Protein AF-A0A9D5A6B2-F1 (afdb_monomer)

pLDDT: mean 74.64, std 21.41, range [39.59, 97.06]

Nearest PDB structures (foldseek):
  8eas-assembly1_B  TM=6.917E-01  e=2.525E-01  Saccharomyces cerevisiae
  9brc-assembly1_S  TM=3.837E-01  e=4.955E+00  Legionella pneumophila subsp. pneumophila

Structure (mmCIF, N/CA/C/O backbone):
data_AF-A0A9D5A6B2-F1
#
_entry.id   AF-A0A9D5A6B2-F1
#
loop_
_atom_site.group_PDB
_atom_site.id
_atom_site.type_symbol
_atom_site.label_atom_id
_atom_site.label_alt_id
_atom_site.label_comp_id
_atom_site.label_asym_id
_atom_site.label_entity_id
_atom_site.label_seq_id
_atom_site.pdbx_PDB_ins_code
_atom_site.Cartn_x
_atom_site.Cartn_y
_atom_site.Cartn_z
_atom_site.occupancy
_atom_site.B_iso_or_equiv
_atom_site.auth_seq_id
_atom_site.auth_comp_id
_atom_site.auth_asym_id
_atom_site.auth_atom_id
_atom_site.pdbx_PDB_model_num
ATOM 1 N N . MET A 1 1 ? 77.848 -51.101 8.657 1.00 39.59 1 M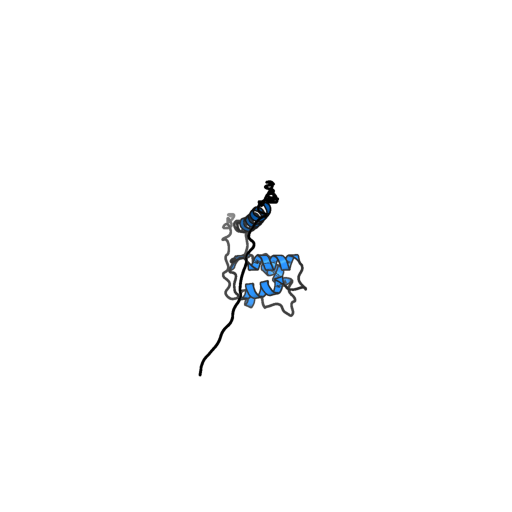ET A N 1
ATOM 2 C CA . MET A 1 1 ? 79.082 -50.836 9.431 1.00 39.59 1 MET A CA 1
ATOM 3 C C . MET A 1 1 ? 79.382 -49.338 9.391 1.00 39.59 1 MET A C 1
ATOM 5 O O . MET A 1 1 ? 79.171 -48.753 8.343 1.00 39.59 1 MET A O 1
ATOM 9 N N . LYS A 1 2 ? 79.779 -48.782 10.551 1.00 42.38 2 LYS A N 1
ATOM 10 C CA . LYS A 1 2 ? 80.510 -47.525 10.875 1.00 42.38 2 LYS A CA 1
ATOM 11 C C . LYS A 1 2 ? 80.800 -46.554 9.705 1.00 42.38 2 LYS A C 1
ATOM 13 O O . LYS A 1 2 ? 81.387 -46.971 8.722 1.00 42.38 2 LYS A O 1
ATOM 18 N N . ALA A 1 3 ? 80.312 -45.308 9.723 1.00 47.78 3 ALA A N 1
ATOM 19 C CA . ALA A 1 3 ? 80.698 -44.141 10.549 1.00 47.78 3 ALA A CA 1
ATOM 20 C C . ALA A 1 3 ? 81.945 -43.390 10.038 1.00 47.78 3 ALA A C 1
ATOM 22 O O . ALA A 1 3 ? 82.895 -44.033 9.607 1.00 47.78 3 ALA A O 1
ATOM 23 N N . LEU A 1 4 ? 81.887 -42.051 10.172 1.00 53.47 4 LEU A N 1
ATOM 24 C CA . LEU A 1 4 ? 82.931 -41.025 10.422 1.00 53.47 4 LEU A CA 1
ATOM 25 C C . LEU A 1 4 ? 82.633 -39.756 9.586 1.00 53.47 4 LEU A C 1
ATOM 27 O O . LEU A 1 4 ? 82.725 -39.779 8.367 1.00 53.47 4 LEU A O 1
ATOM 31 N N . LEU A 1 5 ? 81.973 -38.741 10.162 1.00 50.84 5 LEU A N 1
ATOM 32 C CA . LEU A 1 5 ? 82.517 -37.597 10.932 1.00 50.84 5 LEU A CA 1
ATOM 33 C C . LEU A 1 5 ? 83.413 -36.648 10.122 1.00 50.84 5 LEU A C 1
ATOM 35 O O . LEU A 1 5 ? 84.410 -37.083 9.565 1.00 50.84 5 LEU A O 1
ATOM 39 N N . SER A 1 6 ? 83.117 -35.343 10.218 1.00 46.75 6 SER A N 1
ATOM 40 C CA . SER A 1 6 ? 84.051 -34.262 10.610 1.00 46.75 6 SER A CA 1
ATOM 41 C C . SER A 1 6 ? 83.547 -32.933 10.022 1.00 46.75 6 SER A C 1
ATOM 43 O O . SER A 1 6 ? 83.559 -32.739 8.816 1.00 46.75 6 SER A O 1
ATOM 45 N N . SER A 1 7 ? 82.817 -32.128 10.793 1.00 53.00 7 SER A N 1
ATOM 46 C CA . SER A 1 7 ? 83.315 -31.074 11.695 1.00 53.00 7 SER A CA 1
ATOM 47 C C . SER A 1 7 ? 83.744 -29.796 10.961 1.00 53.00 7 SER A C 1
ATOM 49 O O . SER A 1 7 ? 84.607 -29.835 10.092 1.00 53.00 7 SER A O 1
ATOM 51 N N . ARG A 1 8 ? 83.126 -28.659 11.330 1.00 41.31 8 ARG A N 1
ATOM 52 C CA . ARG A 1 8 ? 83.779 -27.482 11.949 1.00 41.31 8 ARG A CA 1
ATOM 53 C C . ARG A 1 8 ? 82.871 -26.238 11.872 1.00 41.31 8 ARG A C 1
ATOM 55 O O . ARG A 1 8 ? 82.763 -25.595 10.838 1.00 41.31 8 ARG A O 1
ATOM 62 N N . CYS A 1 9 ? 82.260 -25.882 13.003 1.00 45.59 9 CYS A N 1
ATOM 63 C CA . CYS A 1 9 ? 81.921 -24.491 13.362 1.00 45.59 9 CYS A CA 1
ATOM 64 C C . CYS A 1 9 ? 83.236 -23.776 13.782 1.00 45.59 9 CYS A C 1
ATOM 66 O O . CYS A 1 9 ? 84.160 -24.510 14.158 1.00 45.59 9 CYS A O 1
ATOM 68 N N . PRO A 1 10 ? 83.388 -22.423 13.803 1.00 49.97 10 PRO A N 1
ATOM 69 C CA . PRO A 1 10 ? 82.641 -21.549 14.734 1.00 49.97 10 PRO A CA 1
ATOM 70 C C . PRO A 1 10 ? 82.502 -20.046 14.346 1.00 49.97 10 PRO A C 1
ATOM 72 O O . PRO A 1 10 ? 83.084 -19.567 13.384 1.00 49.97 10 PRO A O 1
ATOM 75 N N . GLY A 1 11 ? 81.819 -19.288 15.218 1.00 43.31 11 GLY A N 1
ATOM 76 C CA . GLY A 1 11 ? 82.120 -17.869 15.500 1.00 43.31 11 GLY A CA 1
ATOM 77 C C . GLY A 1 11 ? 81.186 -16.865 14.822 1.00 43.31 11 GLY A C 1
ATOM 78 O O . GLY A 1 11 ? 81.381 -16.518 13.671 1.00 43.31 11 GLY A O 1
ATOM 79 N N . LYS A 1 12 ? 80.071 -16.465 15.446 1.00 50.19 12 LYS A N 1
ATOM 80 C CA . LYS A 1 12 ? 79.963 -15.364 16.431 1.00 50.19 12 LYS A CA 1
ATOM 81 C C . LYS A 1 12 ? 80.570 -14.039 15.944 1.00 50.19 12 LYS A C 1
ATOM 83 O O . LYS A 1 12 ? 81.783 -13.886 15.962 1.00 50.19 12 LYS A O 1
ATOM 88 N N . THR A 1 13 ? 79.728 -13.038 15.700 1.00 49.91 13 THR A N 1
ATOM 89 C CA . THR A 1 13 ? 79.942 -11.685 16.239 1.00 49.91 13 THR A CA 1
ATOM 90 C C . THR A 1 13 ? 78.583 -11.087 16.578 1.00 49.91 13 THR A C 1
ATOM 92 O O . THR A 1 13 ? 77.631 -11.167 15.807 1.00 49.91 13 THR A O 1
ATOM 95 N N . LEU A 1 14 ? 78.513 -10.613 17.815 1.00 47.88 14 LEU A N 1
ATOM 96 C CA . LEU A 1 14 ? 77.387 -9.981 18.468 1.00 47.88 14 LEU A CA 1
ATOM 97 C C . LEU A 1 14 ? 77.382 -8.474 18.187 1.00 47.88 14 LEU A C 1
ATOM 99 O O . LEU A 1 14 ? 78.449 -7.877 18.137 1.00 47.88 14 LEU A O 1
ATOM 103 N N . LEU A 1 15 ? 76.162 -7.931 18.203 1.00 44.94 15 LEU A N 1
ATOM 104 C CA . LEU A 1 15 ? 75.739 -6.681 18.852 1.00 44.94 15 LEU A CA 1
ATOM 105 C C . LEU A 1 15 ? 76.272 -5.326 18.351 1.00 44.94 15 LEU A C 1
ATOM 107 O O . LEU A 1 15 ? 77.432 -5.171 17.994 1.00 44.94 15 LEU A O 1
ATOM 111 N N . ASN A 1 16 ? 75.375 -4.339 18.514 1.00 49.47 16 ASN A N 1
ATOM 112 C CA . ASN A 1 16 ? 75.498 -2.883 18.351 1.00 49.47 16 ASN A CA 1
ATOM 113 C C . ASN A 1 16 ? 75.011 -2.463 16.955 1.00 49.47 16 ASN A C 1
ATOM 115 O O . ASN A 1 16 ? 75.667 -2.733 15.966 1.00 49.47 16 ASN A O 1
ATOM 119 N N . GLU A 1 17 ? 73.807 -1.919 16.788 1.00 43.25 17 GLU A N 1
ATOM 120 C CA . GLU A 1 17 ? 73.394 -0.636 17.356 1.00 43.25 17 GLU A CA 1
ATOM 121 C C . GLU A 1 17 ? 71.962 -0.678 17.911 1.00 43.25 17 GLU A C 1
ATOM 123 O O . GLU A 1 17 ? 70.977 -0.823 17.188 1.00 43.25 17 GLU A O 1
ATOM 128 N N . ALA A 1 18 ? 71.849 -0.518 19.228 1.00 44.84 18 ALA A N 1
ATOM 129 C CA . ALA A 1 18 ? 70.659 0.054 19.829 1.00 44.84 18 ALA A CA 1
ATOM 130 C C . ALA A 1 18 ? 70.785 1.584 19.765 1.00 44.84 18 ALA A C 1
ATOM 132 O O . ALA A 1 18 ? 71.871 2.113 19.980 1.00 44.84 18 ALA A O 1
ATOM 133 N N . GLN A 1 19 ? 69.637 2.246 19.587 1.00 51.12 19 GLN A N 1
ATOM 134 C CA . GLN A 1 19 ? 69.386 3.685 19.749 1.00 51.12 19 GLN A CA 1
ATOM 135 C C . GLN A 1 19 ? 69.710 4.587 18.549 1.00 51.12 19 GLN A C 1
ATOM 137 O O . GLN A 1 19 ? 70.731 5.252 18.534 1.00 51.12 19 GLN A O 1
ATOM 142 N N . GLN A 1 20 ? 68.735 4.786 17.655 1.00 53.88 20 GLN A N 1
ATOM 143 C CA . GLN A 1 20 ? 68.371 6.147 17.241 1.00 53.88 20 GLN A CA 1
ATOM 144 C C . GLN A 1 20 ? 66.965 6.160 16.611 1.00 53.88 20 GLN A C 1
ATOM 146 O O . GLN A 1 20 ? 66.654 5.341 15.756 1.00 53.88 20 GLN A O 1
ATOM 151 N N . LEU A 1 21 ? 66.153 7.144 17.013 1.00 47.56 21 LEU A N 1
ATOM 152 C CA . LEU A 1 21 ? 64.837 7.522 16.465 1.00 47.56 21 LEU A CA 1
ATOM 153 C C . LEU A 1 21 ? 63.604 6.794 17.025 1.00 47.56 21 LEU A C 1
ATOM 155 O O . LEU A 1 21 ? 62.724 6.291 16.335 1.00 47.56 21 LEU A O 1
ATOM 159 N N . GLN A 1 22 ? 63.497 6.912 18.344 1.00 47.28 22 GLN A N 1
ATOM 160 C CA . GLN A 1 22 ? 62.290 7.415 18.997 1.00 47.28 22 GLN A CA 1
ATOM 161 C C . GL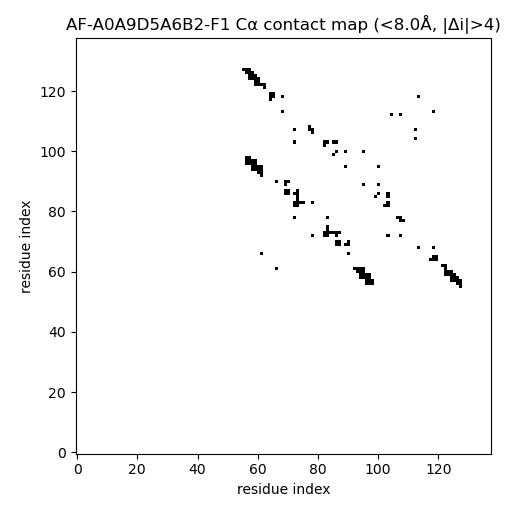N A 1 22 ? 61.708 8.622 18.226 1.00 47.28 22 GLN A C 1
ATOM 163 O O . GLN A 1 22 ? 62.473 9.456 17.750 1.00 47.28 22 GLN A O 1
ATOM 168 N N . GLN A 1 23 ? 60.374 8.738 18.218 1.00 49.56 23 GLN A N 1
ATOM 169 C CA . GLN A 1 23 ? 59.541 9.829 17.673 1.00 49.56 23 GLN A CA 1
ATOM 170 C C . GLN A 1 23 ? 58.969 9.602 16.269 1.00 49.56 23 GLN A C 1
ATOM 172 O O . GLN A 1 23 ? 59.399 10.220 15.308 1.00 49.56 23 GLN A O 1
ATOM 177 N N . ASN A 1 24 ? 57.907 8.797 16.196 1.00 44.72 24 ASN A N 1
ATOM 178 C CA . ASN A 1 24 ? 56.730 9.101 15.374 1.00 44.72 24 ASN A CA 1
ATOM 179 C C . ASN A 1 24 ? 55.495 8.467 16.035 1.00 44.72 24 ASN A C 1
ATOM 181 O O . ASN A 1 24 ? 54.855 7.577 15.488 1.00 44.72 24 ASN A O 1
ATOM 185 N N . GLU A 1 25 ? 55.188 8.920 17.253 1.00 45.97 25 GLU A N 1
ATOM 186 C CA . GLU A 1 25 ? 53.848 8.750 17.816 1.00 45.97 25 GLU A CA 1
ATOM 187 C C . GLU A 1 25 ? 52.920 9.761 17.123 1.00 45.97 25 GLU A C 1
ATOM 189 O O . GLU A 1 25 ? 53.241 10.958 17.091 1.00 45.97 25 GLU A O 1
ATOM 194 N N . PRO A 1 26 ? 51.783 9.332 16.550 1.00 47.31 26 PRO A N 1
ATOM 195 C CA . PRO A 1 26 ? 50.838 10.245 15.936 1.00 47.31 26 PRO A CA 1
ATOM 196 C C . PRO A 1 26 ? 50.220 11.120 17.027 1.00 47.31 26 PRO A C 1
ATOM 198 O O . PRO A 1 26 ? 49.440 10.663 17.860 1.00 47.31 26 PRO A O 1
ATOM 201 N N . GLN A 1 27 ? 50.559 12.408 16.998 1.00 43.16 27 GLN A N 1
ATOM 202 C CA . GLN A 1 27 ? 49.885 13.452 17.759 1.00 43.16 27 GLN A CA 1
ATOM 203 C C . GLN A 1 27 ? 48.411 13.489 17.333 1.00 43.16 27 GLN A C 1
ATOM 205 O O . GLN A 1 27 ? 48.030 14.211 16.409 1.00 43.16 27 GLN A O 1
ATOM 210 N N . PHE A 1 28 ? 47.564 12.701 18.001 1.00 45.78 28 PHE A N 1
ATOM 211 C CA . PHE A 1 28 ? 46.110 12.811 17.925 1.00 45.78 28 PHE A CA 1
ATOM 212 C C . PHE A 1 28 ? 45.700 14.087 18.664 1.00 45.78 28 PHE A C 1
ATOM 214 O O . PHE A 1 28 ? 45.181 14.087 19.781 1.00 45.78 28 PHE A O 1
ATOM 221 N N . ALA A 1 29 ? 45.998 15.215 18.022 1.00 46.19 29 ALA A N 1
ATOM 222 C CA . ALA A 1 29 ? 45.581 16.529 18.443 1.00 46.19 29 ALA A CA 1
ATOM 223 C C . ALA A 1 29 ? 44.055 16.541 18.485 1.00 46.19 29 ALA A C 1
ATOM 225 O O . ALA A 1 29 ? 43.368 16.453 17.463 1.00 46.19 29 ALA A O 1
ATOM 226 N N . GLY A 1 30 ? 43.534 16.643 19.705 1.00 52.12 30 GLY A N 1
ATOM 227 C CA . GLY A 1 30 ? 42.126 16.821 19.978 1.00 52.12 30 GLY A CA 1
ATOM 228 C C . GLY A 1 30 ? 41.542 17.930 19.110 1.00 52.12 30 GLY A C 1
ATOM 229 O O . GLY A 1 30 ? 41.745 19.120 19.336 1.00 52.12 30 GLY A O 1
ATOM 230 N N . LYS A 1 31 ? 40.720 17.524 18.150 1.00 49.06 31 LYS A N 1
ATOM 231 C CA . LYS A 1 31 ? 39.613 18.333 17.664 1.00 49.06 31 LYS A CA 1
ATOM 232 C C . LYS A 1 31 ? 38.380 17.457 17.748 1.00 49.06 31 LYS A C 1
ATOM 234 O O . LYS A 1 31 ? 37.994 16.789 16.797 1.00 49.06 31 LYS A O 1
ATOM 239 N N . ARG A 1 32 ? 37.771 17.470 18.939 1.00 55.53 32 ARG A N 1
ATOM 240 C CA . ARG A 1 32 ? 36.389 17.045 19.188 1.00 55.53 32 ARG A CA 1
ATOM 241 C C . ARG A 1 32 ? 35.456 17.891 18.313 1.00 55.53 32 ARG A C 1
ATOM 243 O O . ARG A 1 32 ? 34.814 18.825 18.782 1.00 55.53 32 ARG A O 1
ATOM 250 N N . ARG A 1 33 ? 35.405 17.606 17.014 1.00 54.28 33 ARG A N 1
ATOM 251 C CA . ARG A 1 33 ? 34.361 18.095 16.120 1.00 54.28 33 ARG A CA 1
ATOM 252 C C . ARG A 1 33 ? 33.255 17.054 16.133 1.00 54.28 33 ARG A C 1
ATOM 254 O O . ARG A 1 33 ? 33.327 16.054 15.439 1.00 54.28 33 ARG A O 1
ATOM 261 N N . ARG A 1 34 ? 32.281 17.310 17.008 1.00 51.81 34 ARG A N 1
ATOM 262 C CA . ARG A 1 34 ? 30.867 16.935 16.887 1.00 51.81 34 ARG A CA 1
ATOM 263 C C . ARG A 1 34 ? 30.598 15.655 16.080 1.00 51.81 34 ARG A C 1
ATOM 265 O O . ARG A 1 34 ? 30.114 15.721 14.959 1.00 51.81 34 ARG A O 1
ATOM 272 N N . ILE A 1 35 ? 30.735 14.503 16.734 1.00 46.31 35 ILE A N 1
ATOM 273 C CA . ILE A 1 35 ? 29.987 13.285 16.363 1.00 46.31 35 ILE A CA 1
ATOM 274 C C . ILE A 1 35 ? 28.506 13.389 16.790 1.00 46.31 35 ILE A C 1
ATOM 276 O O . ILE A 1 35 ? 27.829 12.391 16.997 1.00 46.31 35 ILE A O 1
ATOM 280 N N . SER A 1 36 ? 27.976 14.605 16.954 1.00 53.25 36 SER A N 1
ATOM 281 C CA . SER A 1 36 ? 26.593 14.833 17.368 1.00 53.25 36 SER A CA 1
ATOM 282 C C . SER A 1 36 ? 25.616 14.864 16.192 1.00 53.25 36 SER A C 1
ATOM 284 O O . SER A 1 36 ? 24.419 14.901 16.433 1.00 53.25 36 SER A O 1
ATOM 286 N N . SER A 1 37 ? 26.071 14.864 14.931 1.00 56.09 37 SER A N 1
ATOM 287 C CA . SER A 1 37 ? 25.147 14.927 13.786 1.00 56.09 37 SER A CA 1
ATOM 288 C C . SER A 1 37 ? 24.489 13.586 13.468 1.00 56.09 37 SER A C 1
ATOM 290 O O . SER A 1 37 ? 23.336 13.581 13.055 1.00 56.09 37 SER A O 1
ATOM 292 N N . LEU A 1 38 ? 25.174 12.458 13.688 1.00 56.03 38 LEU A N 1
ATOM 293 C CA . LEU A 1 38 ? 24.611 11.132 13.412 1.00 56.03 38 LEU A CA 1
ATOM 294 C C . LEU A 1 38 ? 23.646 10.699 14.522 1.00 56.03 38 LEU A C 1
ATOM 296 O O . LEU A 1 38 ? 22.553 10.233 14.226 1.00 56.03 38 LEU A O 1
ATOM 300 N N . ALA A 1 39 ? 23.997 10.964 15.786 1.00 53.19 39 ALA A N 1
ATOM 301 C CA . ALA A 1 39 ? 23.095 10.770 16.920 1.00 53.19 39 ALA A CA 1
ATOM 302 C C . ALA A 1 39 ? 21.866 11.691 16.838 1.00 53.19 39 ALA A C 1
ATOM 304 O O . ALA A 1 39 ? 20.757 11.207 17.008 1.00 53.19 39 ALA A O 1
ATOM 305 N N . ALA A 1 40 ? 22.029 12.970 16.467 1.00 52.00 40 ALA A N 1
ATOM 306 C CA . ALA A 1 40 ? 20.894 13.875 16.251 1.00 52.00 40 ALA A CA 1
ATOM 307 C C . ALA A 1 40 ? 20.061 13.520 15.005 1.00 52.00 40 ALA A C 1
ATOM 309 O O . ALA A 1 40 ? 18.876 13.840 14.958 1.00 52.00 40 ALA A O 1
ATOM 310 N N . SER A 1 41 ? 20.650 12.873 13.990 1.00 48.41 41 SER A N 1
ATOM 311 C CA . SER A 1 41 ? 19.900 12.338 12.846 1.00 48.41 41 SER A CA 1
ATOM 312 C C . SER A 1 41 ? 19.062 11.132 13.264 1.00 48.41 41 SER A C 1
ATOM 314 O O . SER A 1 41 ? 17.884 11.075 12.935 1.00 48.41 41 SER A O 1
ATOM 316 N N . ILE A 1 42 ? 19.637 10.216 14.048 1.00 55.81 42 ILE A N 1
ATOM 317 C CA . ILE A 1 42 ? 18.924 9.057 14.600 1.00 55.81 42 ILE A CA 1
ATOM 318 C C . ILE A 1 42 ? 17.819 9.511 15.564 1.00 55.81 42 ILE A C 1
ATOM 320 O O . ILE A 1 42 ? 16.694 9.026 15.477 1.00 55.81 42 ILE A O 1
ATOM 324 N N . GLU A 1 43 ? 18.095 10.495 16.423 1.00 53.16 43 GLU A N 1
ATOM 325 C CA . GLU A 1 43 ? 17.088 11.099 17.295 1.00 53.16 43 GLU A CA 1
ATOM 326 C C . GLU A 1 43 ? 15.985 11.765 16.476 1.00 53.16 43 GLU A C 1
ATOM 328 O O . GLU A 1 43 ? 14.825 11.441 16.700 1.00 53.16 43 GLU A O 1
ATOM 333 N N . LYS A 1 44 ? 16.300 12.579 15.456 1.00 53.25 44 LYS A N 1
ATOM 334 C CA . LYS A 1 44 ? 15.279 13.143 14.551 1.00 53.25 44 LYS A CA 1
ATOM 335 C C . LYS A 1 44 ? 14.398 12.073 13.898 1.00 53.25 44 LYS A C 1
ATOM 337 O O . LYS A 1 44 ? 13.211 12.325 13.711 1.00 53.25 44 LYS A O 1
ATOM 342 N N . GLN A 1 45 ? 14.945 10.900 13.576 1.00 49.00 45 GLN A N 1
ATOM 343 C CA . GLN A 1 45 ? 14.168 9.777 13.047 1.00 49.00 45 GLN A CA 1
ATOM 344 C C . GLN A 1 45 ? 13.246 9.128 14.102 1.00 49.00 45 GLN A C 1
ATOM 346 O O . GLN A 1 45 ? 12.161 8.684 13.743 1.00 49.00 45 GLN A O 1
ATOM 351 N N . LEU A 1 46 ? 13.613 9.118 15.389 1.00 55.06 46 LEU A N 1
ATOM 352 C CA . LEU A 1 46 ? 12.787 8.547 16.468 1.00 55.06 46 LEU A CA 1
ATOM 353 C C . LEU A 1 46 ? 11.671 9.491 16.963 1.00 55.06 46 LEU A C 1
ATOM 355 O O . LEU A 1 46 ? 10.606 9.012 17.350 1.00 55.06 46 LEU A O 1
ATOM 359 N N . MET A 1 47 ? 11.838 10.816 16.868 1.00 42.38 47 MET A N 1
ATOM 360 C CA . MET A 1 47 ? 10.782 11.807 17.206 1.00 42.38 47 MET A CA 1
ATOM 361 C C . MET A 1 47 ? 9.715 11.979 16.110 1.00 42.38 47 MET A C 1
ATOM 363 O O . MET A 1 47 ? 8.689 12.613 16.346 1.00 42.38 47 MET A O 1
ATOM 367 N N . VAL A 1 48 ? 9.899 11.373 14.931 1.00 49.25 48 VAL A N 1
ATOM 368 C CA . VAL A 1 48 ? 8.858 11.281 13.884 1.00 49.25 48 VAL A CA 1
ATOM 369 C C . VAL A 1 48 ? 7.959 10.049 14.085 1.00 49.25 48 VAL A C 1
ATOM 371 O O . VAL A 1 48 ? 7.042 9.813 13.309 1.00 49.25 48 VAL A O 1
ATOM 374 N N . THR A 1 49 ? 8.139 9.283 15.162 1.00 47.66 49 THR A N 1
ATOM 375 C CA . THR A 1 49 ? 7.248 8.151 15.482 1.00 47.66 49 THR A CA 1
ATOM 376 C C . THR A 1 49 ? 6.095 8.537 16.415 1.00 47.66 49 THR A C 1
ATOM 378 O O . THR A 1 49 ? 5.089 7.837 16.466 1.00 47.66 49 THR A O 1
ATOM 381 N N . GLU A 1 50 ? 6.176 9.685 17.098 1.00 46.00 50 GLU A N 1
ATOM 382 C CA . GLU A 1 50 ? 5.173 10.117 18.090 1.00 46.00 50 GLU A 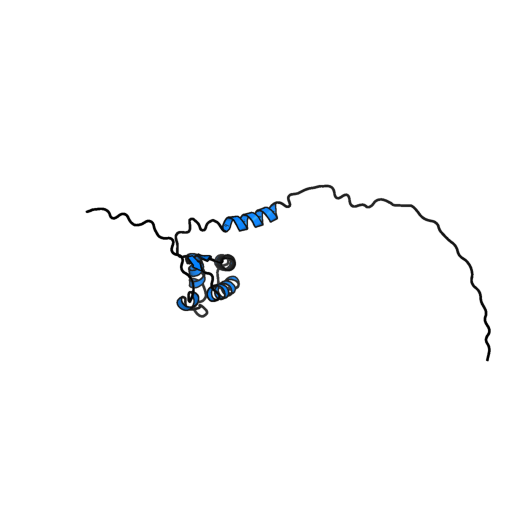CA 1
ATOM 383 C C . GLU A 1 50 ? 4.211 11.209 17.603 1.00 46.00 50 GLU A C 1
ATOM 385 O O . GLU A 1 50 ? 3.488 11.808 18.392 1.00 46.00 50 GLU A O 1
ATOM 390 N N . ASN A 1 51 ? 4.113 11.450 16.294 1.00 49.88 51 ASN A N 1
ATOM 391 C CA . ASN A 1 51 ? 3.073 12.339 15.761 1.00 49.88 51 ASN A CA 1
ATOM 392 C C . ASN A 1 51 ? 1.798 11.585 15.335 1.00 49.88 51 ASN A C 1
ATOM 394 O O . ASN A 1 51 ? 1.010 12.086 14.534 1.00 49.88 51 ASN A O 1
ATOM 398 N N . ASN A 1 52 ? 1.583 10.371 15.858 1.00 52.75 52 ASN A N 1
ATOM 399 C CA . ASN A 1 52 ? 0.340 9.616 15.662 1.00 52.75 52 ASN A CA 1
ATOM 400 C C . ASN A 1 52 ? -0.823 10.154 16.511 1.00 52.75 52 ASN A C 1
ATOM 402 O O . ASN A 1 52 ? -1.978 9.931 16.165 1.00 52.75 52 ASN A O 1
ATOM 406 N N . SER A 1 53 ? -0.547 10.925 17.569 1.00 52.16 53 SER A N 1
ATOM 407 C CA . SER A 1 53 ? -1.584 11.400 18.500 1.00 52.16 53 SER A CA 1
ATOM 408 C C . SER A 1 53 ? -2.532 12.460 17.902 1.00 52.16 53 SER A C 1
ATOM 410 O O . SER A 1 53 ? -3.600 12.717 18.449 1.00 52.16 53 SER A O 1
ATOM 412 N N . ASN A 1 54 ? -2.194 13.050 16.746 1.00 54.16 54 ASN A N 1
ATOM 413 C CA . ASN A 1 54 ? -3.053 14.014 16.038 1.00 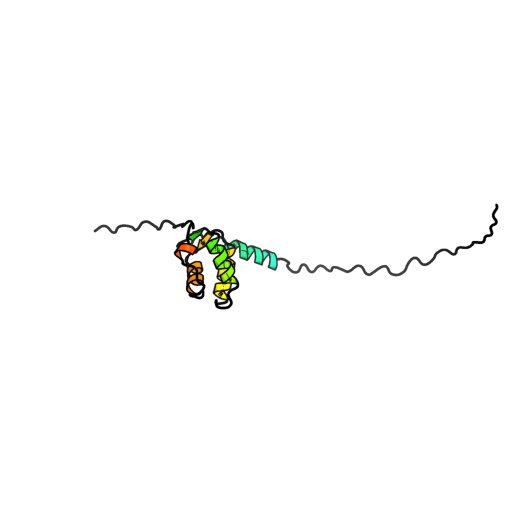54.16 54 ASN A CA 1
ATOM 414 C C . ASN A 1 54 ? -3.458 13.566 14.621 1.00 54.16 54 ASN A C 1
ATOM 416 O O . ASN A 1 54 ? -4.017 14.343 13.848 1.00 54.16 54 ASN A O 1
ATOM 420 N N . ARG A 1 55 ? -3.178 12.312 14.243 1.00 60.16 55 ARG A N 1
ATOM 421 C CA . ARG A 1 55 ? -3.608 11.778 12.945 1.00 60.16 55 ARG A CA 1
ATOM 422 C C . ARG A 1 55 ? -5.047 11.291 13.059 1.00 60.16 55 ARG A C 1
ATOM 424 O O . ARG A 1 55 ? -5.313 10.123 13.322 1.00 60.16 55 ARG A O 1
ATOM 431 N N . VAL A 1 56 ? -5.993 12.208 12.874 1.00 67.44 56 VAL A N 1
ATOM 432 C CA . VAL A 1 56 ? -7.403 11.852 12.677 1.00 67.44 56 VAL A CA 1
ATOM 433 C C . VAL A 1 56 ? -7.508 11.120 11.339 1.00 67.44 56 VAL A C 1
ATOM 435 O O . VAL A 1 56 ? -7.288 11.715 10.287 1.00 67.44 56 VAL A O 1
ATOM 438 N N . GLY A 1 57 ? -7.791 9.819 11.357 1.00 79.69 57 GLY A N 1
ATOM 439 C CA . GLY A 1 57 ? -7.858 9.032 10.130 1.00 79.69 57 GLY A CA 1
ATOM 440 C C . GLY A 1 57 ? -7.927 7.530 10.366 1.00 79.69 57 GLY A C 1
ATOM 441 O O . GLY A 1 57 ? -7.878 7.055 11.497 1.00 79.69 57 GLY A O 1
ATOM 442 N N . LEU A 1 58 ? -8.058 6.788 9.266 1.00 88.81 58 LEU A N 1
ATOM 443 C CA . LEU A 1 58 ? -8.055 5.330 9.282 1.00 88.81 58 LEU A CA 1
ATOM 444 C C . LEU A 1 58 ? -6.620 4.815 9.413 1.00 88.81 58 LEU A C 1
ATOM 446 O O . LEU A 1 58 ? -5.792 5.072 8.535 1.00 88.81 58 LEU A O 1
ATOM 450 N N . ILE A 1 59 ? -6.346 4.077 10.486 1.00 92.06 59 ILE A N 1
ATOM 451 C CA . ILE A 1 59 ? -5.057 3.423 10.727 1.00 92.06 59 ILE A CA 1
ATOM 452 C C . ILE A 1 59 ? -5.220 1.915 10.524 1.00 92.06 59 ILE A C 1
ATOM 454 O O . ILE A 1 59 ? -6.208 1.319 10.960 1.00 92.06 59 ILE A O 1
ATOM 458 N N . LEU A 1 60 ? -4.251 1.313 9.839 1.00 93.25 60 LEU A N 1
ATOM 459 C CA . LEU A 1 60 ? -4.226 -0.098 9.474 1.00 93.25 60 LEU A CA 1
ATOM 460 C C . LEU A 1 60 ? -3.080 -0.816 10.174 1.00 93.25 60 LEU A C 1
ATOM 462 O O . LEU A 1 60 ? -1.953 -0.323 10.189 1.00 93.25 60 LEU A O 1
ATOM 466 N N . SER A 1 61 ? -3.322 -2.022 10.676 1.00 93.75 61 SER A N 1
ATOM 467 C CA . SER A 1 61 ? -2.223 -2.896 11.091 1.00 93.75 61 SER A CA 1
ATOM 468 C C . SER A 1 61 ? -1.419 -3.357 9.873 1.00 93.75 61 SER A C 1
ATOM 470 O O . SER A 1 61 ? -1.981 -3.790 8.865 1.00 93.75 61 SER A O 1
ATOM 472 N N . SER A 1 62 ? -0.095 -3.314 9.979 1.00 93.00 62 SER A N 1
ATOM 473 C CA . SER A 1 62 ? 0.820 -3.781 8.941 1.00 93.00 62 SER A CA 1
ATOM 474 C C . SER A 1 62 ? 0.702 -5.302 8.786 1.00 93.00 62 SER A C 1
ATOM 476 O O . SER A 1 62 ? 1.095 -6.074 9.669 1.00 93.00 62 SER A O 1
ATOM 478 N N . THR A 1 63 ? 0.160 -5.755 7.656 1.00 95.25 63 THR A N 1
ATOM 479 C CA . THR A 1 63 ? 0.046 -7.173 7.280 1.00 95.25 63 THR A CA 1
ATOM 480 C C . THR A 1 63 ? 1.109 -7.562 6.257 1.00 95.25 63 THR A C 1
ATOM 482 O O . THR A 1 63 ? 1.785 -6.717 5.669 1.00 95.25 63 THR A O 1
ATOM 485 N N . ASN A 1 64 ? 1.275 -8.866 6.021 1.00 94.88 64 ASN A N 1
ATOM 486 C CA . ASN A 1 64 ? 2.252 -9.346 5.045 1.00 94.88 64 ASN A CA 1
ATOM 487 C C . ASN A 1 64 ? 1.937 -8.876 3.614 1.00 94.88 64 ASN A C 1
ATOM 489 O O . ASN A 1 64 ? 2.849 -8.500 2.887 1.00 94.88 64 ASN A O 1
ATOM 493 N N . SER A 1 65 ? 0.658 -8.845 3.223 1.00 95.19 65 SER A N 1
ATOM 494 C CA . SER A 1 65 ? 0.220 -8.342 1.913 1.00 95.19 65 SER A CA 1
ATOM 495 C C . SER A 1 65 ? 0.625 -6.884 1.704 1.00 95.19 65 SER A C 1
ATOM 497 O O . SER A 1 65 ? 1.182 -6.547 0.660 1.00 95.19 65 SER A O 1
ATOM 499 N N . ILE A 1 66 ? 0.407 -6.038 2.715 1.00 95.94 66 ILE A N 1
ATOM 500 C CA . ILE A 1 66 ? 0.804 -4.628 2.684 1.00 95.94 66 ILE A CA 1
ATOM 501 C C . ILE A 1 66 ? 2.325 -4.497 2.601 1.00 95.94 66 ILE A C 1
ATOM 503 O O . ILE A 1 66 ? 2.818 -3.740 1.771 1.00 95.94 66 ILE A O 1
ATOM 507 N N . ARG A 1 67 ? 3.080 -5.262 3.398 1.00 95.75 67 ARG A N 1
ATOM 508 C CA . ARG A 1 67 ? 4.551 -5.230 3.364 1.00 95.75 67 ARG A CA 1
ATOM 509 C C . ARG A 1 67 ? 5.118 -5.639 2.006 1.00 95.75 67 ARG A C 1
ATOM 511 O O . ARG A 1 67 ? 5.986 -4.951 1.483 1.00 95.75 67 ARG A O 1
ATOM 518 N N . VAL A 1 68 ? 4.610 -6.714 1.407 1.00 95.94 68 VAL A N 1
ATOM 519 C CA . VAL A 1 68 ? 5.046 -7.152 0.069 1.00 95.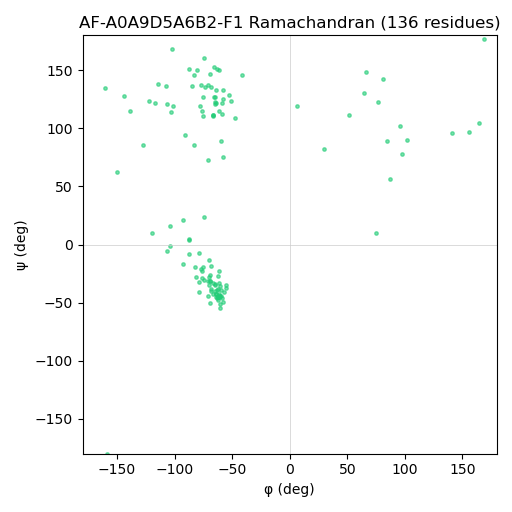94 68 VAL A CA 1
ATOM 520 C C . VAL A 1 68 ? 4.739 -6.079 -0.976 1.00 95.94 68 VAL A C 1
ATOM 522 O O . VAL A 1 68 ? 5.610 -5.739 -1.774 1.00 95.94 68 VAL A O 1
ATOM 525 N N . PHE A 1 69 ? 3.538 -5.498 -0.937 1.00 96.12 69 PHE A N 1
ATOM 526 C CA . PHE A 1 69 ? 3.152 -4.415 -1.840 1.00 96.12 69 PHE A CA 1
ATOM 527 C C . PHE A 1 69 ? 4.061 -3.185 -1.695 1.00 96.12 69 PHE A C 1
ATOM 529 O O . PHE A 1 69 ? 4.620 -2.717 -2.685 1.00 96.12 69 PHE A O 1
ATOM 536 N N . LEU A 1 70 ? 4.261 -2.694 -0.470 1.00 96.62 70 LEU A N 1
ATOM 537 C CA . LEU A 1 70 ? 5.089 -1.516 -0.208 1.00 96.62 70 LEU A CA 1
ATOM 538 C C . LEU A 1 70 ? 6.566 -1.752 -0.558 1.00 96.62 70 LEU A C 1
ATOM 540 O O . LEU A 1 70 ? 7.222 -0.837 -1.045 1.00 96.62 70 LEU A O 1
ATOM 544 N N . SER A 1 71 ? 7.079 -2.973 -0.372 1.00 97.00 71 SER A N 1
ATOM 545 C CA . SER A 1 71 ? 8.443 -3.344 -0.774 1.00 97.00 71 SER A CA 1
ATOM 546 C C . SER A 1 71 ? 8.624 -3.401 -2.289 1.00 97.00 71 SER A C 1
ATOM 548 O O . SER A 1 71 ? 9.726 -3.154 -2.782 1.00 97.00 71 SER A O 1
ATOM 550 N N . GLY A 1 72 ? 7.577 -3.750 -3.036 1.00 95.62 72 GLY A N 1
ATOM 551 C CA . GLY A 1 72 ? 7.578 -3.607 -4.490 1.00 95.62 72 GLY A CA 1
ATOM 552 C C . GLY A 1 72 ? 7.552 -2.132 -4.883 1.00 95.62 72 GLY A C 1
ATOM 553 O O . GLY A 1 72 ? 8.418 -1.671 -5.623 1.00 95.62 72 GLY A O 1
ATOM 554 N N . ALA A 1 73 ? 6.618 -1.375 -4.305 1.00 95.62 73 ALA A N 1
ATOM 555 C CA . ALA A 1 73 ? 6.418 0.042 -4.594 1.00 95.62 73 ALA A CA 1
ATOM 556 C C . ALA A 1 73 ? 7.646 0.912 -4.272 1.00 95.62 73 ALA A C 1
ATOM 558 O O . ALA A 1 73 ? 7.952 1.839 -5.016 1.00 95.62 73 ALA A O 1
ATOM 559 N N . SER A 1 74 ? 8.409 0.607 -3.218 1.00 96.56 74 SER A N 1
ATOM 560 C CA . SER A 1 74 ? 9.641 1.343 -2.893 1.00 96.56 74 SER A CA 1
ATOM 561 C C . SER A 1 74 ? 10.707 1.249 -3.988 1.00 96.56 74 SER A C 1
ATOM 563 O O . SER A 1 74 ? 11.530 2.153 -4.122 1.00 96.56 74 SER A O 1
ATOM 565 N N . ASN A 1 75 ? 10.692 0.170 -4.773 1.00 95.44 75 ASN A N 1
ATOM 566 C CA . ASN A 1 75 ? 11.658 -0.099 -5.838 1.00 95.44 75 ASN A CA 1
ATOM 567 C C . ASN A 1 75 ? 11.089 0.149 -7.244 1.00 95.44 75 ASN A C 1
ATOM 569 O O . ASN A 1 75 ? 11.811 -0.007 -8.227 1.00 95.44 75 ASN A O 1
ATOM 573 N N . ASP A 1 76 ? 9.818 0.535 -7.355 1.00 94.25 76 ASP A N 1
ATOM 574 C CA . ASP A 1 76 ? 9.130 0.686 -8.634 1.00 94.25 76 ASP A CA 1
ATOM 575 C C . ASP A 1 76 ? 9.563 1.982 -9.354 1.00 94.25 76 ASP A C 1
ATOM 577 O O . ASP A 1 76 ? 9.285 3.084 -8.872 1.00 94.25 76 ASP A O 1
ATOM 581 N N . PRO A 1 77 ? 10.232 1.905 -10.521 1.00 93.06 77 PRO A N 1
ATOM 582 C CA . PRO A 1 77 ? 10.682 3.087 -11.250 1.00 93.06 77 PRO A CA 1
ATOM 583 C C . PRO A 1 77 ? 9.538 3.923 -11.838 1.00 93.06 77 PRO A C 1
ATOM 585 O O . PRO A 1 77 ? 9.773 5.086 -12.166 1.00 93.06 77 PRO A O 1
ATOM 588 N N . THR A 1 78 ? 8.333 3.362 -11.977 1.00 93.62 78 THR A N 1
ATOM 589 C CA . THR A 1 78 ? 7.161 4.063 -12.528 1.00 93.62 78 THR A CA 1
ATOM 590 C C . THR A 1 78 ? 6.543 5.039 -11.525 1.00 93.62 78 THR A C 1
ATOM 592 O O . THR A 1 78 ? 5.904 6.017 -11.918 1.00 93.62 78 THR A O 1
ATOM 595 N N . LEU A 1 79 ? 6.780 4.816 -10.229 1.00 94.31 79 LEU A N 1
ATOM 596 C CA . LEU A 1 79 ? 6.311 5.681 -9.155 1.00 94.31 79 LEU A CA 1
ATOM 597 C C . LEU A 1 79 ? 7.204 6.912 -8.977 1.00 94.31 79 LEU A C 1
ATOM 599 O O . LEU A 1 79 ? 8.421 6.887 -9.183 1.00 94.31 79 LEU A O 1
ATOM 603 N N . SER A 1 80 ? 6.594 8.006 -8.515 1.00 95.56 80 SER A N 1
ATOM 604 C CA . SER A 1 80 ? 7.335 9.217 -8.163 1.00 95.56 80 SER A CA 1
ATOM 605 C C . SER A 1 80 ? 8.326 8.942 -7.025 1.00 95.56 80 SER A C 1
ATOM 607 O O . SER A 1 80 ? 8.095 8.106 -6.149 1.00 95.56 80 SER A O 1
ATOM 609 N N . SER A 1 81 ? 9.433 9.687 -6.998 1.00 96.00 81 SER A N 1
ATOM 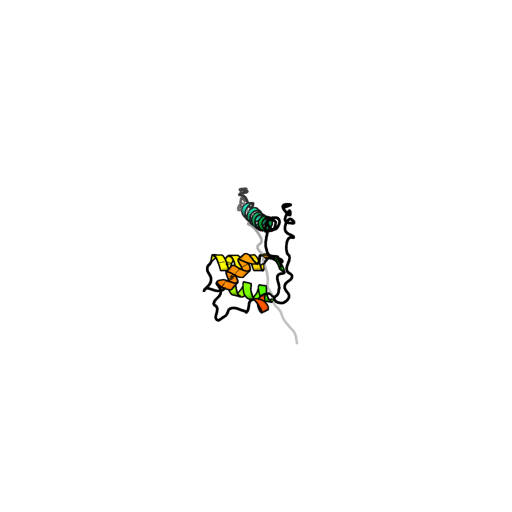610 C CA . SER A 1 81 ? 10.451 9.557 -5.947 1.00 96.00 81 SER A CA 1
ATOM 611 C C . SER A 1 81 ? 9.872 9.733 -4.541 1.00 96.00 81 SER A C 1
ATOM 613 O O . SER A 1 81 ? 10.262 9.011 -3.626 1.00 96.00 81 SER A O 1
ATOM 615 N N . GLN A 1 82 ? 8.913 10.649 -4.386 1.00 96.12 82 GLN A N 1
ATOM 616 C CA . GLN A 1 82 ? 8.238 10.907 -3.120 1.00 96.12 82 GLN A CA 1
ATOM 617 C C . GLN A 1 82 ? 7.385 9.711 -2.676 1.00 96.12 82 GLN A C 1
ATOM 619 O O . GLN A 1 82 ? 7.473 9.318 -1.518 1.00 96.12 82 GLN A O 1
ATOM 624 N N . LEU A 1 83 ? 6.644 9.067 -3.583 1.00 96.12 83 LEU A N 1
ATOM 625 C CA . LEU A 1 83 ? 5.839 7.885 -3.253 1.00 96.12 83 LEU A CA 1
ATOM 626 C C . LEU A 1 83 ? 6.691 6.651 -2.947 1.00 96.12 83 LEU A C 1
ATOM 628 O O . LEU A 1 83 ? 6.344 5.875 -2.055 1.00 96.12 83 LEU A O 1
ATOM 632 N N . ARG A 1 84 ? 7.829 6.483 -3.630 1.00 97.06 84 ARG A N 1
ATOM 633 C CA . ARG A 1 84 ? 8.801 5.434 -3.282 1.00 97.06 84 ARG A CA 1
ATOM 634 C C . ARG A 1 84 ? 9.349 5.626 -1.874 1.00 97.06 84 ARG A C 1
ATOM 636 O O . ARG A 1 84 ? 9.400 4.675 -1.100 1.00 97.06 84 ARG A O 1
ATOM 643 N N . GLN A 1 85 ? 9.708 6.862 -1.533 1.00 96.50 85 GLN A N 1
ATOM 644 C CA . GLN A 1 85 ? 10.188 7.208 -0.200 1.00 96.50 85 GLN A CA 1
ATOM 645 C C . GLN A 1 85 ? 9.106 6.971 0.860 1.00 96.50 85 GLN A C 1
ATOM 647 O O . GLN A 1 85 ? 9.368 6.305 1.859 1.00 96.50 85 GLN A O 1
ATOM 652 N N . THR A 1 86 ? 7.872 7.418 0.607 1.00 96.25 86 THR A N 1
ATOM 653 C CA . THR A 1 86 ? 6.724 7.123 1.472 1.00 96.25 86 THR A CA 1
ATOM 654 C C . THR A 1 86 ? 6.527 5.617 1.638 1.00 96.25 86 THR A C 1
ATOM 656 O O . THR A 1 86 ? 6.311 5.155 2.751 1.00 96.25 86 THR A O 1
ATOM 659 N N . SER A 1 87 ? 6.677 4.821 0.578 1.00 96.06 87 SER A N 1
ATOM 660 C CA . SER A 1 87 ? 6.565 3.359 0.669 1.00 96.06 87 SER A CA 1
ATOM 661 C C . SER A 1 87 ? 7.618 2.759 1.608 1.00 96.06 87 SER A C 1
ATOM 663 O O . SER A 1 87 ? 7.276 1.952 2.472 1.00 96.06 87 SER A O 1
ATOM 665 N N . SER A 1 88 ? 8.873 3.206 1.503 1.00 96.38 88 SER A N 1
ATOM 666 C CA . SER A 1 88 ? 9.960 2.805 2.407 1.00 96.38 88 SER A CA 1
ATOM 667 C C . SER A 1 88 ? 9.705 3.207 3.862 1.00 96.38 88 SER A C 1
ATOM 669 O O . SER A 1 88 ? 9.996 2.441 4.776 1.00 96.38 88 SER A O 1
ATOM 671 N N . GLU A 1 89 ? 9.134 4.388 4.094 1.00 95.38 89 GLU A N 1
ATOM 672 C CA . GLU A 1 89 ? 8.787 4.865 5.438 1.00 95.38 89 GLU A CA 1
ATOM 673 C C . GLU A 1 89 ? 7.642 4.060 6.062 1.00 95.38 89 GLU A C 1
ATOM 675 O O . GLU A 1 89 ? 7.693 3.733 7.249 1.00 95.38 89 GLU A O 1
ATOM 680 N N . LEU A 1 90 ? 6.624 3.708 5.270 1.00 94.75 90 LEU A N 1
ATOM 681 C CA . LEU A 1 90 ? 5.490 2.902 5.728 1.00 94.75 90 LEU A CA 1
ATOM 682 C C . LEU A 1 90 ? 5.885 1.442 6.004 1.00 94.75 90 LEU A C 1
ATOM 684 O O . LEU A 1 90 ? 5.275 0.810 6.862 1.00 94.75 90 LEU A O 1
ATOM 688 N N . LEU A 1 91 ? 6.912 0.904 5.334 1.00 95.25 91 LEU A N 1
ATOM 689 C CA . LEU A 1 91 ? 7.407 -0.463 5.572 1.00 95.25 91 LEU A CA 1
ATOM 690 C C . LEU A 1 91 ? 7.929 -0.691 6.990 1.00 95.25 91 LEU A C 1
ATOM 692 O O . LEU A 1 91 ? 7.816 -1.798 7.513 1.00 95.25 91 LEU A O 1
ATOM 696 N N . ILE A 1 92 ? 8.518 0.340 7.593 1.00 93.62 92 ILE A N 1
ATOM 697 C CA . ILE A 1 92 ? 9.122 0.268 8.929 1.00 93.62 92 ILE A CA 1
ATOM 698 C C . ILE A 1 92 ? 8.032 0.305 10.017 1.00 93.62 92 ILE A C 1
ATOM 700 O O . ILE A 1 92 ? 8.255 -0.133 11.144 1.00 93.62 92 ILE A O 1
ATOM 704 N N . GLN A 1 93 ? 6.838 0.804 9.687 1.00 91.94 93 GLN A N 1
ATOM 705 C CA . GLN A 1 93 ? 5.757 1.028 10.642 1.00 91.94 93 GLN A CA 1
ATOM 706 C C . GLN A 1 93 ? 4.917 -0.241 10.864 1.00 91.94 93 GLN A C 1
ATOM 708 O O . GLN A 1 93 ? 4.525 -0.943 9.927 1.00 91.94 93 GLN A O 1
ATOM 713 N N . SER A 1 94 ? 4.593 -0.521 12.130 1.00 91.31 94 SER A N 1
ATOM 714 C CA . SER A 1 94 ? 3.626 -1.561 12.512 1.00 91.31 94 SER A CA 1
ATOM 715 C C . SER A 1 94 ? 2.179 -1.123 12.277 1.00 91.31 94 SER A C 1
ATOM 717 O O . SER A 1 94 ? 1.320 -1.958 11.999 1.00 91.31 94 SER A O 1
ATOM 719 N N . GLU A 1 95 ? 1.923 0.180 12.359 1.00 91.69 95 GLU A N 1
ATOM 720 C CA . GLU A 1 95 ? 0.633 0.819 12.130 1.00 91.69 95 GLU A CA 1
ATOM 721 C C . GLU A 1 95 ? 0.769 1.848 11.016 1.00 91.69 95 GLU A C 1
ATOM 723 O O . GLU A 1 95 ? 1.607 2.744 11.076 1.00 91.69 95 GLU A O 1
ATOM 728 N N . ILE A 1 96 ? -0.048 1.699 9.982 1.00 92.75 96 ILE A N 1
ATOM 729 C CA . ILE A 1 96 ? 0.106 2.396 8.713 1.00 92.75 96 ILE A CA 1
ATOM 730 C C . ILE A 1 96 ? -1.121 3.288 8.504 1.00 92.75 96 ILE A C 1
ATOM 732 O O . ILE A 1 96 ? -2.246 2.781 8.464 1.00 92.75 96 ILE A O 1
ATOM 736 N N . PRO A 1 97 ? -0.954 4.610 8.340 1.00 92.50 97 PRO A N 1
ATOM 737 C CA . PRO A 1 97 ? -2.057 5.480 7.949 1.00 92.50 97 PRO A CA 1
ATOM 738 C C . PRO A 1 97 ? -2.569 5.116 6.546 1.00 92.50 97 PRO A C 1
ATOM 740 O O . PRO A 1 97 ? -1.794 4.961 5.599 1.00 92.50 97 PRO A O 1
ATOM 743 N N . TYR A 1 98 ? -3.890 5.003 6.397 1.00 93.06 98 TYR A N 1
ATOM 744 C CA . TYR A 1 98 ? -4.523 4.580 5.144 1.00 93.06 98 TYR A CA 1
ATOM 745 C C . TYR A 1 98 ? -4.302 5.565 3.992 1.00 93.06 98 TYR A C 1
ATOM 747 O O . TYR A 1 98 ? -4.185 5.142 2.848 1.00 93.06 98 TYR A O 1
ATOM 755 N N . GLU A 1 99 ? -4.250 6.866 4.275 1.00 93.19 99 GLU A N 1
ATOM 756 C CA . GLU A 1 99 ? -4.145 7.910 3.249 1.00 93.19 99 GLU A CA 1
ATOM 757 C C . GLU A 1 99 ? -2.871 7.778 2.388 1.00 93.19 99 GLU A C 1
ATOM 759 O O . GLU A 1 99 ? -3.013 7.580 1.177 1.00 93.19 99 GLU A O 1
ATOM 764 N N . PRO A 1 100 ? -1.651 7.730 2.956 1.00 94.31 100 PRO A N 1
ATOM 765 C CA . PRO A 1 100 ? -0.448 7.557 2.146 1.00 94.31 100 PRO A CA 1
ATOM 766 C C . PRO A 1 100 ? -0.351 6.156 1.530 1.00 94.31 100 PRO A C 1
ATOM 768 O O . PRO A 1 100 ? 0.125 6.024 0.403 1.00 94.31 100 PRO A O 1
ATOM 771 N N . LEU A 1 101 ? -0.864 5.109 2.194 1.00 95.19 101 LEU A N 1
ATOM 772 C CA . LEU A 1 101 ? -0.962 3.775 1.585 1.00 95.19 101 LEU A CA 1
ATOM 773 C C . LEU A 1 101 ? -1.842 3.806 0.325 1.00 95.19 101 LEU A C 1
ATOM 775 O O . LEU A 1 101 ? -1.486 3.239 -0.709 1.00 95.19 101 LEU A O 1
ATOM 779 N N . ARG A 1 102 ? -2.990 4.484 0.402 1.00 95.56 102 ARG A N 1
ATOM 780 C CA . ARG A 1 102 ? -3.920 4.654 -0.714 1.00 95.56 102 ARG A CA 1
ATOM 781 C C . ARG A 1 102 ? -3.291 5.471 -1.835 1.00 95.56 102 ARG A C 1
ATOM 783 O O . ARG A 1 102 ? -3.504 5.121 -2.993 1.00 95.56 102 ARG A O 1
ATOM 790 N N . ALA A 1 103 ? -2.537 6.522 -1.519 1.00 95.75 103 ALA A N 1
ATOM 791 C CA . ALA A 1 103 ? -1.835 7.320 -2.521 1.00 95.75 103 ALA A CA 1
ATOM 792 C C . ALA A 1 103 ? -0.869 6.449 -3.340 1.00 95.75 103 ALA A C 1
ATOM 794 O O . ALA A 1 103 ? -0.957 6.422 -4.567 1.00 95.75 103 ALA A O 1
ATOM 795 N N . VAL A 1 104 ? -0.038 5.643 -2.669 1.00 96.50 104 VAL A N 1
ATOM 796 C CA . VAL A 1 104 ? 0.861 4.682 -3.333 1.00 96.50 104 VAL A CA 1
ATOM 797 C C . VAL A 1 104 ? 0.064 3.673 -4.172 1.00 96.50 104 VAL A C 1
ATOM 799 O O . VAL A 1 104 ? 0.397 3.426 -5.331 1.00 96.50 104 VAL A O 1
ATOM 802 N N . TRP A 1 105 ? -1.030 3.130 -3.630 1.00 96.31 105 TRP A N 1
ATOM 803 C CA . TRP A 1 105 ? -1.884 2.175 -4.343 1.00 96.31 105 TRP A CA 1
ATOM 804 C C . TRP A 1 105 ? -2.524 2.766 -5.607 1.00 96.31 105 TRP A C 1
ATOM 806 O O . TRP A 1 105 ? -2.478 2.134 -6.659 1.00 96.31 105 TRP A O 1
ATOM 816 N N . ILE A 1 106 ? -3.067 3.984 -5.561 1.00 95.88 106 ILE A N 1
ATOM 817 C CA . ILE A 1 106 ? -3.677 4.634 -6.735 1.00 95.88 106 ILE A CA 1
ATOM 818 C C . ILE A 1 106 ? -2.634 4.965 -7.806 1.00 95.88 106 ILE A C 1
ATOM 820 O O . ILE A 1 106 ? -2.961 4.915 -8.993 1.00 95.88 106 ILE A O 1
ATOM 824 N N . SER A 1 107 ? -1.406 5.293 -7.408 1.00 95.12 107 SER A N 1
ATOM 825 C CA . SER A 1 107 ? -0.334 5.653 -8.339 1.00 95.12 107 SER A CA 1
ATOM 826 C C . SER A 1 107 ? 0.394 4.457 -8.955 1.00 95.12 107 SER A C 1
ATOM 828 O O . SER A 1 107 ? 1.025 4.630 -9.990 1.00 95.12 107 SER A O 1
ATOM 830 N N . SER A 1 108 ? 0.310 3.266 -8.355 1.00 93.94 108 SER A N 1
ATOM 831 C CA . SER A 1 108 ? 0.919 2.042 -8.908 1.00 93.94 108 SER A CA 1
ATOM 832 C C . SER A 1 108 ? 0.307 1.644 -10.256 1.00 93.94 108 SER A C 1
ATOM 834 O O . SER A 1 108 ? -0.861 1.930 -10.497 1.00 93.94 108 SER A O 1
ATOM 836 N N . ASP A 1 109 ? 1.042 0.981 -11.147 1.00 92.69 109 ASP A N 1
ATOM 837 C CA . ASP A 1 109 ? 0.515 0.599 -12.468 1.00 92.69 109 ASP A CA 1
ATOM 838 C C . ASP A 1 109 ? -0.752 -0.286 -12.354 1.00 92.69 109 ASP A C 1
ATOM 840 O O . ASP A 1 109 ? -0.712 -1.322 -11.692 1.00 92.69 109 ASP A O 1
ATOM 844 N N . PRO A 1 110 ? -1.892 0.078 -12.981 1.00 91.94 110 PRO A N 1
ATOM 845 C CA . PRO A 1 110 ? -3.148 -0.667 -12.851 1.00 91.94 110 PRO A CA 1
ATOM 846 C C . PRO A 1 110 ? -3.073 -2.116 -13.351 1.00 91.94 110 PRO A C 1
ATOM 848 O O . PRO A 1 110 ? -3.875 -2.933 -12.905 1.00 91.94 110 PRO A O 1
ATOM 851 N N . SER A 1 111 ? -2.130 -2.445 -14.239 1.00 92.00 111 SER A N 1
ATOM 852 C CA . SER A 1 111 ? -1.970 -3.804 -14.779 1.00 92.00 111 SER A CA 1
ATOM 853 C C . SER A 1 111 ? -1.338 -4.763 -13.766 1.00 92.00 111 SER A C 1
ATOM 855 O O . SER A 1 111 ? -1.624 -5.958 -13.771 1.00 92.00 111 SER A O 1
ATOM 857 N N . THR A 1 112 ? -0.485 -4.239 -12.885 1.00 89.94 112 THR A N 1
ATOM 858 C CA . THR A 1 112 ? 0.233 -4.992 -11.842 1.00 89.94 112 THR A CA 1
ATOM 859 C C . THR A 1 112 ? -0.320 -4.747 -10.435 1.00 89.94 112 THR A C 1
ATOM 861 O O . THR A 1 112 ? 0.088 -5.402 -9.471 1.00 89.94 112 THR A O 1
ATOM 864 N N . ARG A 1 113 ? -1.278 -3.825 -10.303 1.00 92.62 113 ARG A N 1
ATOM 865 C CA . ARG A 1 113 ? -1.875 -3.410 -9.034 1.00 92.62 113 ARG A CA 1
ATOM 866 C C . ARG A 1 113 ? -2.671 -4.546 -8.378 1.00 92.62 113 ARG A C 1
ATOM 868 O O . ARG A 1 113 ? -3.598 -5.079 -8.989 1.00 92.62 113 ARG A O 1
ATOM 875 N N . PRO A 1 114 ? -2.401 -4.882 -7.104 1.00 93.94 114 PRO A N 1
ATOM 876 C CA . PRO A 1 114 ? -3.225 -5.841 -6.380 1.00 93.94 114 PRO A CA 1
ATOM 877 C C . PRO A 1 114 ? -4.611 -5.254 -6.087 1.00 93.94 114 PRO A C 1
ATOM 879 O O . PRO A 1 114 ? -4.750 -4.060 -5.805 1.00 93.94 114 PRO A O 1
ATOM 882 N N . GLU A 1 115 ? -5.640 -6.102 -6.072 1.00 94.62 115 GLU A N 1
ATOM 88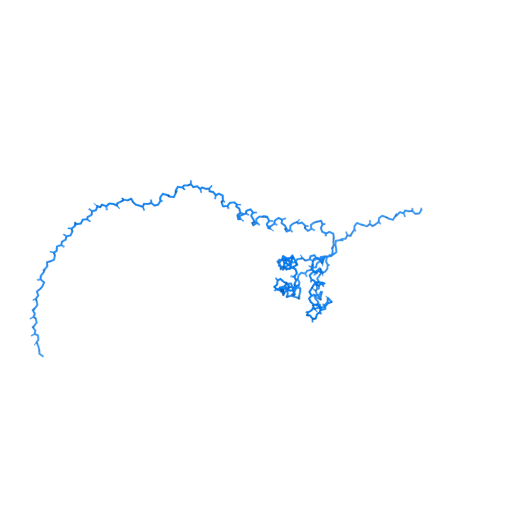3 C CA . GLU A 1 115 ? -6.969 -5.683 -5.624 1.00 94.62 115 GLU A CA 1
ATOM 884 C C . GLU A 1 115 ? -6.919 -5.144 -4.192 1.00 94.62 115 GLU A C 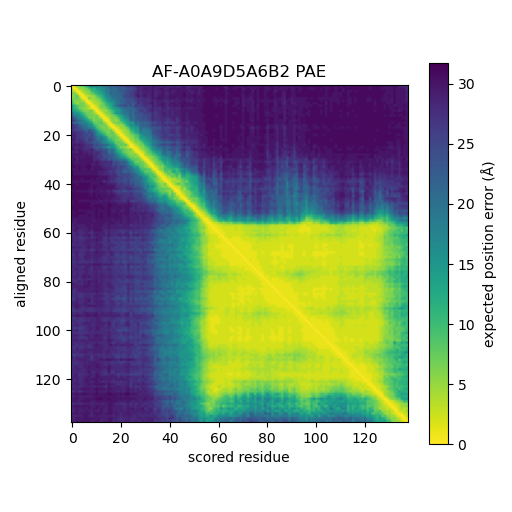1
ATOM 886 O O . GLU A 1 115 ? -6.374 -5.784 -3.289 1.00 94.62 115 GLU A O 1
ATOM 891 N N . LEU A 1 116 ? -7.545 -3.986 -3.968 1.00 92.44 116 LEU A N 1
ATOM 892 C CA . LEU A 1 116 ? -7.511 -3.316 -2.669 1.00 92.44 116 LEU A CA 1
ATOM 893 C C . LEU A 1 116 ? -8.095 -4.189 -1.550 1.00 92.44 116 LEU A C 1
ATOM 895 O O . LEU A 1 116 ? -7.548 -4.233 -0.454 1.00 92.44 116 LEU A O 1
ATOM 899 N N . ILE A 1 117 ? -9.173 -4.924 -1.838 1.00 92.75 117 ILE A N 1
ATOM 900 C CA . ILE A 1 117 ? -9.812 -5.829 -0.871 1.00 92.75 117 ILE A CA 1
ATOM 901 C C . ILE A 1 117 ? -8.835 -6.928 -0.443 1.00 92.75 117 ILE A C 1
ATOM 903 O O . ILE A 1 117 ? -8.717 -7.226 0.742 1.00 92.75 117 ILE A O 1
ATOM 907 N N . ARG A 1 118 ? -8.082 -7.495 -1.393 1.00 93.69 118 ARG A N 1
ATOM 908 C CA . ARG A 1 118 ? -7.065 -8.515 -1.105 1.00 93.69 118 ARG A CA 1
ATOM 909 C C . ARG A 1 118 ? -5.881 -7.933 -0.342 1.00 93.69 118 ARG A C 1
ATOM 911 O O . ARG A 1 118 ? -5.366 -8.586 0.561 1.00 93.69 118 ARG A O 1
ATOM 918 N N . LEU A 1 119 ? -5.472 -6.709 -0.674 1.00 94.88 119 LEU A N 1
ATOM 919 C CA . LEU A 1 119 ? -4.396 -6.003 0.020 1.00 94.88 119 LEU A CA 1
ATOM 920 C C . LEU A 1 119 ? -4.736 -5.780 1.501 1.00 94.88 119 LEU A C 1
ATOM 922 O O . LEU A 1 119 ? -3.895 -6.042 2.362 1.00 94.88 119 LEU A O 1
ATOM 926 N N . LEU A 1 120 ? -5.973 -5.360 1.780 1.00 93.75 120 LEU A N 1
ATOM 927 C CA . LEU A 1 120 ? -6.492 -5.074 3.122 1.00 93.75 120 LEU A CA 1
ATOM 928 C C . LEU A 1 120 ? -7.085 -6.304 3.832 1.00 93.75 120 LEU A C 1
ATOM 930 O O . LEU A 1 120 ? -7.634 -6.203 4.928 1.00 93.75 120 LEU A O 1
ATOM 934 N N . SER A 1 121 ? -6.997 -7.488 3.230 1.00 92.94 121 SER A N 1
ATOM 935 C CA . SER A 1 121 ? -7.544 -8.696 3.836 1.00 92.94 121 SER A CA 1
ATOM 936 C C . SER A 1 121 ? -6.792 -9.038 5.124 1.00 92.94 121 SER A C 1
ATOM 938 O O . SER A 1 121 ? -5.567 -9.165 5.131 1.00 92.94 121 SER A O 1
ATOM 940 N N . GLY A 1 122 ? -7.536 -9.212 6.218 1.00 91.75 122 GLY A N 1
ATOM 941 C CA . GLY A 1 122 ? -6.976 -9.547 7.529 1.00 91.75 122 GLY A CA 1
ATOM 942 C C . GLY A 1 122 ? -6.282 -8.385 8.247 1.00 91.75 122 GLY A C 1
ATOM 943 O O . GLY A 1 122 ? -5.631 -8.618 9.264 1.00 91.75 122 GLY A O 1
ATOM 944 N N . THR A 1 123 ? -6.396 -7.147 7.754 1.00 92.81 123 THR A N 1
ATOM 945 C CA . THR A 1 123 ? -5.876 -5.973 8.468 1.00 92.81 123 THR A CA 1
ATOM 946 C C . THR A 1 123 ? -6.802 -5.578 9.613 1.00 92.81 123 THR A C 1
ATOM 948 O O . THR A 1 123 ? -8.019 -5.519 9.435 1.00 92.81 123 THR A O 1
ATOM 951 N N . GLY A 1 124 ? -6.228 -5.237 10.767 1.00 91.81 124 GLY A N 1
ATOM 952 C CA . GLY A 1 124 ? -6.953 -4.542 11.828 1.00 91.81 124 GLY A CA 1
ATOM 953 C C . GLY A 1 124 ? -7.177 -3.077 11.454 1.00 91.81 124 GLY A C 1
ATOM 954 O O . GLY A 1 124 ? -6.254 -2.423 10.967 1.00 91.81 124 GLY A O 1
ATOM 955 N N . PHE A 1 125 ? -8.391 -2.574 11.681 1.00 89.44 125 PHE A N 1
ATOM 956 C CA . PHE A 1 125 ? -8.742 -1.169 11.481 1.00 89.44 125 PHE A CA 1
ATOM 957 C C . PHE A 1 125 ? -8.880 -0.489 12.839 1.00 89.44 125 PHE A C 1
ATOM 959 O O . PHE A 1 125 ? -9.717 -0.889 13.652 1.00 89.44 125 PHE A O 1
ATOM 966 N N . VAL A 1 126 ? -8.083 0.548 13.072 1.00 84.88 126 VAL A N 1
ATOM 967 C CA . VAL A 1 126 ? -8.212 1.398 14.255 1.00 84.88 126 VAL A CA 1
ATOM 968 C C . VAL A 1 126 ? -8.894 2.688 13.825 1.00 84.88 126 VAL A C 1
ATOM 970 O O . VAL A 1 126 ? -8.355 3.466 13.035 1.00 84.88 126 VAL A O 1
ATOM 973 N N . PHE A 1 127 ? -10.103 2.897 14.341 1.00 75.88 127 PHE A N 1
ATOM 974 C CA . PHE A 1 127 ? -10.822 4.157 14.220 1.00 75.88 127 PHE A CA 1
ATOM 975 C C . PHE A 1 127 ? -10.673 4.913 15.532 1.00 75.88 127 PHE A C 1
ATOM 977 O O . PHE A 1 127 ? -11.113 4.441 16.582 1.00 75.88 127 PHE A O 1
ATOM 984 N N . SER A 1 128 ? -10.069 6.098 15.483 1.00 72.44 128 SER A N 1
ATOM 985 C CA . SER A 1 128 ? -10.178 7.031 16.596 1.00 72.44 128 SER A CA 1
ATOM 986 C C . SER A 1 128 ? -11.642 7.447 16.712 1.00 72.44 128 SER A C 1
ATOM 988 O O . SER A 1 128 ? -12.245 7.923 15.750 1.00 72.44 128 SER A O 1
ATOM 990 N N . SER A 1 129 ? -12.242 7.191 17.875 1.00 66.06 129 SER A N 1
ATOM 991 C CA . SER A 1 129 ? -13.649 7.507 18.101 1.00 66.06 129 SER A CA 1
ATOM 992 C C . SER A 1 129 ? -13.830 9.023 17.964 1.00 66.06 129 SER A C 1
ATOM 994 O O . SER A 1 129 ? -13.221 9.770 18.740 1.00 66.06 129 SER A O 1
ATOM 996 N N . PRO A 1 130 ? -14.589 9.513 16.967 1.00 72.06 130 PRO A N 1
ATOM 997 C CA . PRO A 1 130 ? -14.760 10.943 16.794 1.00 72.06 130 PRO A CA 1
ATOM 998 C C . PRO A 1 130 ? -15.524 11.512 17.990 1.00 72.06 130 PRO A C 1
ATOM 1000 O O . PRO A 1 130 ? -16.336 10.827 18.618 1.00 72.06 130 PRO A O 1
ATOM 1003 N N . LYS A 1 131 ? -15.292 12.794 18.291 1.00 78.62 131 LYS A N 1
ATOM 1004 C CA . LYS A 1 131 ? -16.087 13.529 19.282 1.00 78.62 131 LYS A CA 1
ATOM 1005 C C . LYS A 1 131 ? -17.580 13.331 18.944 1.00 78.62 131 LYS A C 1
ATOM 1007 O O . LYS A 1 131 ? -17.970 13.653 17.818 1.00 78.62 131 LYS A O 1
ATOM 1012 N N . PRO A 1 132 ? -18.411 12.813 19.870 1.00 83.56 132 PRO A N 1
ATOM 1013 C CA . PRO A 1 132 ? -19.841 12.662 19.631 1.00 83.56 132 PRO A CA 1
ATOM 1014 C C . PRO A 1 132 ? -20.446 13.989 19.168 1.00 83.56 132 PRO A C 1
ATOM 1016 O O . PRO A 1 132 ? -20.224 15.022 19.800 1.00 83.56 132 PRO A O 1
ATOM 1019 N N . ARG A 1 133 ? -21.187 13.977 18.054 1.00 84.62 133 ARG A N 1
ATOM 1020 C CA . ARG A 1 133 ? -21.833 15.188 17.535 1.00 84.62 133 ARG A CA 1
ATOM 1021 C C . ARG A 1 133 ? -22.892 15.658 18.528 1.00 84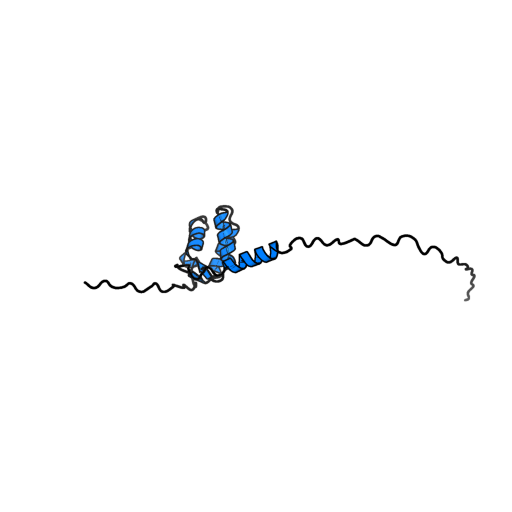.62 133 ARG A C 1
ATOM 1023 O O . ARG A 1 133 ? -23.840 14.926 18.809 1.00 84.62 133 ARG A O 1
ATOM 1030 N N . GLU A 1 134 ? -22.774 16.895 18.998 1.00 86.50 134 GLU A N 1
ATOM 1031 C CA . GLU A 1 134 ? -23.828 17.523 19.788 1.00 86.50 134 GLU A CA 1
ATOM 1032 C C . GLU A 1 134 ? -25.084 17.678 18.923 1.00 86.50 134 GLU A C 1
ATOM 1034 O O . GLU A 1 134 ? -25.070 18.262 17.834 1.00 86.50 134 GLU A O 1
ATOM 1039 N N . LYS A 1 135 ? -26.189 17.087 19.375 1.00 85.25 135 LYS A N 1
ATOM 1040 C CA . LYS A 1 135 ? -27.484 17.255 18.725 1.00 85.25 135 LYS A CA 1
ATOM 1041 C C . LYS A 1 135 ? -28.000 18.647 19.084 1.00 85.25 135 LYS A C 1
ATOM 1043 O O . LYS A 1 135 ? -28.373 18.879 20.231 1.00 85.25 135 LYS A O 1
ATOM 1048 N N . ILE A 1 136 ? -28.039 19.553 18.106 1.00 82.94 136 ILE A N 1
ATOM 1049 C CA . ILE A 1 136 ? -28.750 20.831 18.240 1.00 82.94 136 ILE A CA 1
ATOM 1050 C C . ILE A 1 136 ? -30.216 20.484 18.530 1.00 82.94 136 ILE A C 1
ATOM 1052 O O . ILE A 1 136 ? -30.824 19.711 17.781 1.00 82.94 136 ILE A O 1
ATOM 1056 N N . LYS A 1 137 ? -30.747 20.954 19.663 1.00 79.88 137 LYS A N 1
ATOM 1057 C CA . LYS A 1 137 ? -32.153 20.730 20.014 1.00 79.88 137 LYS A CA 1
ATOM 1058 C C . LYS A 1 137 ? -33.034 21.575 19.079 1.00 79.88 137 LYS A C 1
ATOM 1060 O O . LYS A 1 137 ? -32.639 22.706 18.800 1.00 79.88 137 LYS A O 1
ATOM 1065 N N . PRO A 1 138 ? -34.144 21.014 18.565 1.00 78.81 138 PRO A N 1
ATOM 1066 C CA . PRO A 1 138 ? -35.120 21.780 17.799 1.00 78.81 138 PRO A CA 1
ATOM 1067 C C . PRO A 1 138 ? -35.775 22.866 18.656 1.00 78.81 138 PRO A C 1
ATOM 1069 O O . PRO A 1 138 ? -35.827 22.683 19.897 1.00 78.81 138 PRO A O 1
#

Mean predicted aligned error: 17.24 Å

Solvent-accessible surface area (backbone atoms only — not comparable to full-atom values): 9141 Å² total; per-residue (Å²): 132,86,90,82,90,82,90,82,86,86,82,88,86,81,86,85,86,82,89,86,77,84,85,83,76,81,79,79,71,85,71,90,72,70,80,55,61,64,57,52,48,54,46,56,60,58,66,68,68,70,65,63,87,76,59,86,56,56,32,30,43,63,40,71,56,44,44,56,50,28,61,48,43,42,70,38,85,89,45,55,71,66,49,18,50,50,23,54,58,48,61,76,37,66,65,32,56,44,66,67,54,48,52,46,58,72,63,43,59,78,91,79,50,75,56,65,68,67,46,55,57,91,45,51,76,49,72,74,82,69,82,80,79,81,77,80,77,133

Organism: Pisum sativum (NCBI:txid3888)

Foldseek 3Di:
DDDDDDDDDDDDDDDDDDDDDDDDDPPPPDDPDDPPPVVVVVVVVVVVVPPPVPPQAKKKFDDPLLLVLLVCLLPDPQDDPVLNVLSVVQNVDRIHGVVSSVVSQVSPDPVPRDDPCVSRPPIDIDHDDDDPDDDDDD

Secondary structure (DSSP, 8-state):
----------------------------------THHHHHHHHHHHTTSSGGGG--SEEEE--HHHHHHHHHHTT-TTS-HHHHHHHHHHHH-SEEEHHHHHHHHHHS-TTTPPPHHHHTTT--EEE--PPPPP----

Sequence (138 aa):
MKALLSSRCPGKTLLNEAQQLQQNEPQFAGKRRRISSLAASIEKQLMVTENNSNRVGLILSSTNSIRVFLSGASNDPTLSSQLRQTSSELLIQSEIPYEPLRAVWISSDPSTRPELIRLLSGTGFVFSSPKPREKIKP

Radius of gyration: 35.2 Å; Cα contacts (8 Å, |Δi|>4): 89; chains: 1; bounding box: 119×73×35 Å